Protein AF-A0A9P6PKL9-F1 (afdb_monomer)

Organism: NCBI:txid41804

Mean predicted aligned error: 6.18 Å

Secondary structure (DSSP, 8-state):
----------HHHHHHHHHHHHHHHT-S--SPPP--TT-HHHHHHHHHHHHTTT--HHHHHHHHHT-

Structure (mmCIF, N/CA/C/O backbone):
data_AF-A0A9P6PKL9-F1
#
_entry.id   AF-A0A9P6PKL9-F1
#
loop_
_atom_site.group_PDB
_atom_site.id
_atom_site.type_symbol
_atom_site.label_atom_id
_atom_site.label_alt_id
_atom_site.label_comp_id
_atom_site.label_asym_id
_atom_site.label_entity_id
_atom_site.label_seq_id
_atom_site.pdbx_PDB_ins_code
_atom_site.Cartn_x
_atom_site.Cartn_y
_atom_site.Cartn_z
_atom_site.occupancy
_atom_site.B_iso_or_equiv
_atom_site.auth_seq_id
_atom_site.auth_comp_id
_atom_site.auth_asym_id
_atom_site.auth_atom_id
_atom_site.pdbx_PDB_model_num
ATOM 1 N N . MET A 1 1 ? 14.360 33.699 -8.905 1.00 56.34 1 MET A N 1
ATOM 2 C CA . MET A 1 1 ? 12.996 33.780 -8.347 1.00 56.34 1 MET A CA 1
ATOM 3 C C . MET A 1 1 ? 12.048 33.196 -9.376 1.00 56.34 1 MET A C 1
ATOM 5 O O . MET A 1 1 ? 11.895 33.825 -10.407 1.00 56.34 1 MET A O 1
ATOM 9 N N . SER A 1 2 ? 11.541 31.985 -9.136 1.00 42.16 2 SER A N 1
ATOM 10 C CA . SER A 1 2 ? 10.261 31.464 -9.650 1.00 42.16 2 SER A CA 1
ATOM 11 C C . SER A 1 2 ? 10.036 30.114 -8.982 1.00 42.16 2 SER A C 1
ATOM 13 O O . SER A 1 2 ? 10.539 29.081 -9.418 1.00 42.16 2 SER A O 1
ATOM 15 N N . SER A 1 3 ? 9.379 30.176 -7.832 1.00 48.38 3 SER A N 1
ATOM 16 C CA . SER A 1 3 ? 8.953 29.036 -7.039 1.00 48.38 3 SER A CA 1
ATOM 17 C C . SER A 1 3 ? 7.842 28.307 -7.791 1.00 48.38 3 SER A C 1
ATOM 19 O O . SER A 1 3 ? 6.682 28.685 -7.681 1.00 48.38 3 SER A O 1
ATOM 21 N N . ASN A 1 4 ? 8.183 27.266 -8.546 1.00 48.53 4 ASN A N 1
ATOM 22 C CA . ASN A 1 4 ? 7.209 26.242 -8.907 1.00 48.53 4 ASN A CA 1
ATOM 23 C C . ASN A 1 4 ? 7.322 25.130 -7.867 1.00 48.53 4 ASN A C 1
ATOM 25 O O . ASN A 1 4 ? 8.029 24.146 -8.058 1.00 48.53 4 ASN A O 1
ATOM 29 N N . ALA A 1 5 ? 6.648 25.32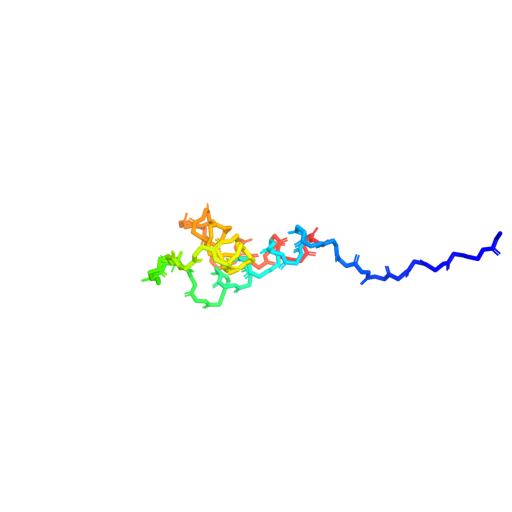5 -6.735 1.00 55.44 5 ALA A N 1
ATOM 30 C CA . ALA A 1 5 ? 6.261 24.218 -5.876 1.00 55.44 5 ALA A CA 1
ATOM 31 C C . ALA A 1 5 ? 5.142 23.458 -6.602 1.00 55.44 5 ALA A C 1
ATOM 33 O O . ALA A 1 5 ? 3.959 23.653 -6.335 1.00 55.44 5 ALA A O 1
ATOM 34 N N . SER A 1 6 ? 5.509 22.664 -7.607 1.00 52.94 6 SER A N 1
ATOM 35 C CA . SER A 1 6 ? 4.619 21.635 -8.126 1.00 52.94 6 SER A CA 1
ATOM 36 C C . SER A 1 6 ? 4.458 20.631 -6.988 1.00 52.94 6 SER A C 1
ATOM 38 O O . SER A 1 6 ? 5.459 20.088 -6.526 1.00 52.94 6 SER A O 1
ATOM 40 N N . ASN A 1 7 ? 3.236 20.406 -6.508 1.00 60.62 7 ASN A N 1
ATOM 41 C CA . ASN A 1 7 ? 2.894 19.309 -5.598 1.00 60.62 7 ASN A CA 1
ATOM 42 C C . ASN A 1 7 ? 3.100 17.953 -6.305 1.00 60.62 7 ASN A C 1
ATOM 44 O O . ASN A 1 7 ? 2.150 17.222 -6.575 1.00 60.62 7 ASN A O 1
ATOM 48 N N . GLU A 1 8 ? 4.335 17.635 -6.678 1.00 73.25 8 GLU A N 1
ATOM 49 C CA . GLU A 1 8 ? 4.708 16.357 -7.259 1.00 73.25 8 GLU A CA 1
ATOM 50 C C . GLU A 1 8 ? 5.266 15.487 -6.143 1.00 73.25 8 GLU A C 1
ATOM 52 O O . GLU A 1 8 ? 6.389 15.669 -5.673 1.00 73.25 8 GLU A O 1
ATOM 57 N N . TYR A 1 9 ? 4.444 14.541 -5.693 1.00 83.00 9 TYR A N 1
ATOM 58 C CA . TYR A 1 9 ? 4.905 13.476 -4.818 1.00 83.00 9 TYR A CA 1
ATOM 59 C C . TYR A 1 9 ? 6.055 12.730 -5.496 1.00 83.00 9 TYR A C 1
ATOM 61 O O . TYR A 1 9 ? 5.971 12.336 -6.663 1.00 83.00 9 TYR A O 1
ATOM 69 N N . THR A 1 10 ? 7.128 12.497 -4.745 1.00 89.88 10 THR A N 1
ATOM 70 C CA . THR A 1 10 ? 8.228 11.646 -5.201 1.00 89.88 10 THR A CA 1
ATOM 71 C C . THR A 1 10 ? 7.711 10.242 -5.518 1.00 89.88 10 THR A C 1
ATOM 73 O O . THR A 1 10 ? 6.701 9.791 -4.975 1.00 89.88 10 THR A O 1
ATOM 76 N N . GLN A 1 11 ? 8.421 9.494 -6.363 1.00 88.31 11 GLN A N 1
ATOM 77 C CA . GLN A 1 11 ? 8.021 8.121 -6.684 1.00 88.31 11 GLN A CA 1
ATOM 78 C C . GLN A 1 11 ? 7.876 7.239 -5.431 1.00 88.31 11 GLN A C 1
ATOM 80 O O . GLN A 1 11 ? 6.963 6.420 -5.363 1.00 88.31 11 GLN A O 1
ATOM 85 N N . THR A 1 12 ? 8.720 7.454 -4.420 1.00 89.50 12 THR A N 1
ATOM 86 C CA . THR A 1 12 ? 8.621 6.791 -3.115 1.00 89.50 12 THR A CA 1
ATOM 87 C C . THR A 1 12 ? 7.326 7.154 -2.390 1.00 89.50 12 THR A C 1
ATOM 89 O O . THR A 1 12 ? 6.626 6.258 -1.929 1.00 89.50 12 THR A O 1
ATOM 92 N N . GLN A 1 13 ? 6.955 8.438 -2.348 1.00 91.50 13 GLN A N 1
ATOM 93 C CA . GLN A 1 13 ? 5.681 8.870 -1.762 1.00 91.50 13 GLN A CA 1
ATOM 94 C C . GLN A 1 13 ? 4.485 8.293 -2.521 1.00 91.50 13 GLN A C 1
ATOM 96 O O . GLN A 1 13 ? 3.544 7.829 -1.896 1.00 91.50 13 GLN A O 1
ATOM 101 N N . LEU A 1 14 ? 4.526 8.235 -3.855 1.00 92.06 14 LEU A N 1
ATOM 102 C CA . LEU 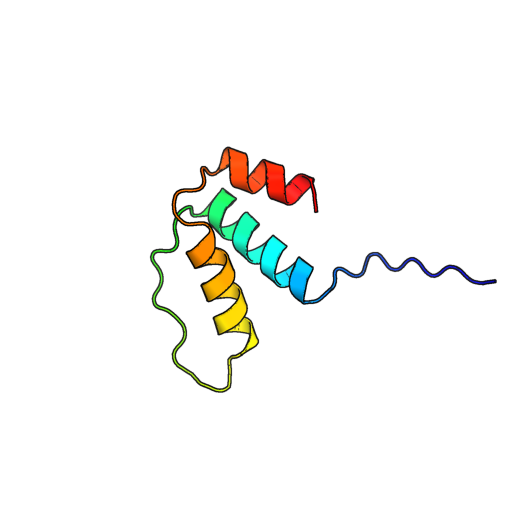A 1 14 ? 3.458 7.614 -4.649 1.00 92.06 14 LEU A CA 1
ATOM 103 C C . LEU A 1 14 ? 3.296 6.114 -4.353 1.00 92.06 14 LEU A C 1
ATOM 105 O O . LEU A 1 14 ? 2.180 5.595 -4.383 1.00 92.06 14 LEU A O 1
ATOM 109 N N . ILE A 1 15 ? 4.397 5.408 -4.082 1.00 94.12 15 ILE A N 1
ATOM 110 C CA . ILE A 1 15 ? 4.378 3.998 -3.670 1.00 94.12 15 ILE A CA 1
ATOM 111 C C . ILE A 1 15 ? 3.774 3.858 -2.266 1.00 94.12 15 ILE A C 1
ATOM 113 O O . ILE A 1 15 ? 2.929 2.987 -2.062 1.00 94.12 15 ILE A O 1
ATOM 117 N N . GLU A 1 16 ? 4.154 4.733 -1.335 1.00 93.44 16 GLU A N 1
ATOM 118 C CA . GLU A 1 16 ? 3.643 4.741 0.040 1.00 93.44 16 GLU A CA 1
ATOM 119 C C . GLU A 1 16 ? 2.144 5.073 0.086 1.00 93.44 16 GLU A C 1
ATOM 121 O O . GLU A 1 16 ? 1.360 4.345 0.690 1.00 93.44 16 GLU A O 1
ATOM 126 N N . ILE A 1 17 ? 1.726 6.113 -0.641 1.00 94.19 17 ILE A N 1
ATOM 127 C CA . ILE A 1 17 ? 0.324 6.509 -0.822 1.00 94.19 17 ILE A CA 1
ATOM 128 C C . ILE A 1 17 ? -0.489 5.338 -1.366 1.00 94.19 17 ILE A C 1
ATOM 130 O O . ILE A 1 17 ? -1.570 5.049 -0.857 1.00 94.19 17 ILE A O 1
ATOM 134 N N . TYR A 1 18 ? 0.029 4.633 -2.378 1.00 94.19 18 TYR A N 1
ATOM 135 C CA . TYR A 1 18 ? -0.634 3.451 -2.918 1.00 94.19 18 TYR A CA 1
ATOM 136 C C . TYR A 1 18 ? -0.779 2.359 -1.852 1.00 94.19 18 TYR A C 1
ATOM 138 O O . TYR A 1 18 ? -1.881 1.863 -1.640 1.00 94.19 18 TYR A O 1
ATOM 146 N N . ALA A 1 19 ? 0.301 2.011 -1.151 1.00 95.19 19 ALA A N 1
ATOM 147 C CA . ALA A 1 19 ? 0.287 0.983 -0.113 1.00 95.19 19 ALA A CA 1
ATOM 148 C C . ALA A 1 19 ? -0.712 1.290 1.013 1.00 95.19 19 ALA A C 1
ATOM 150 O O . ALA A 1 19 ? -1.505 0.427 1.392 1.00 95.19 19 ALA A O 1
ATOM 151 N N . LEU A 1 20 ? -0.717 2.528 1.507 1.00 95.06 20 LEU A N 1
ATOM 152 C CA . LEU A 1 20 ? -1.627 2.977 2.558 1.00 95.06 20 LEU A CA 1
ATOM 153 C C . LEU A 1 20 ? -3.072 3.043 2.078 1.00 95.06 20 LEU A C 1
ATOM 155 O O . LEU A 1 20 ? -3.974 2.646 2.810 1.00 95.06 20 LEU A O 1
ATOM 159 N N . ASN A 1 21 ? -3.312 3.487 0.843 1.00 95.12 21 ASN A N 1
ATOM 160 C CA . ASN A 1 21 ? -4.651 3.493 0.265 1.00 95.12 21 ASN A CA 1
ATOM 161 C C . ASN A 1 21 ? -5.212 2.066 0.152 1.00 95.12 21 ASN A C 1
ATOM 163 O O . ASN A 1 21 ? -6.341 1.813 0.580 1.00 95.12 21 ASN A O 1
ATOM 167 N N . GLN A 1 22 ? -4.407 1.121 -0.340 1.00 95.00 22 GLN A N 1
ATOM 168 C CA . GLN A 1 22 ? -4.791 -0.288 -0.420 1.00 95.00 22 GLN A CA 1
ATOM 169 C C . GLN A 1 22 ? -5.068 -0.872 0.973 1.00 95.00 22 GLN A C 1
ATOM 171 O O . GLN A 1 22 ? -6.107 -1.498 1.175 1.00 95.00 22 GLN A O 1
ATOM 176 N N . GLN A 1 23 ? -4.217 -0.592 1.964 1.00 95.19 23 GLN A N 1
ATOM 177 C CA . GLN A 1 23 ? -4.436 -1.038 3.343 1.00 95.19 23 GLN A CA 1
ATOM 178 C C . GLN A 1 23 ? -5.688 -0.399 3.975 1.00 95.19 23 GLN A C 1
ATOM 180 O O . GLN A 1 23 ? -6.440 -1.063 4.685 1.00 95.19 23 GLN A O 1
ATOM 185 N N . ALA A 1 24 ? -5.966 0.876 3.695 1.00 95.38 24 ALA A N 1
ATOM 186 C CA . ALA A 1 24 ? -7.130 1.589 4.221 1.00 95.38 24 ALA A CA 1
ATOM 187 C C . ALA A 1 24 ? -8.460 1.135 3.593 1.00 95.38 24 ALA A C 1
ATOM 189 O O . ALA A 1 24 ? -9.511 1.233 4.232 1.00 95.38 24 ALA A O 1
ATOM 190 N N . THR A 1 25 ? -8.436 0.657 2.347 1.00 94.12 25 THR A N 1
ATOM 191 C CA . THR A 1 25 ? -9.631 0.253 1.588 1.00 94.12 25 THR A CA 1
ATOM 192 C C . THR A 1 25 ? -9.846 -1.257 1.638 1.00 94.12 25 THR A C 1
ATOM 194 O O . THR A 1 25 ? -10.867 -1.720 2.159 1.00 94.12 25 THR A O 1
ATOM 197 N N . VAL A 1 26 ? -8.867 -2.026 1.166 1.00 93.94 26 VAL A N 1
ATOM 198 C CA . VAL A 1 26 ? -8.877 -3.490 1.122 1.00 93.94 26 VAL A CA 1
ATOM 199 C C . VAL A 1 26 ? -8.571 -4.049 2.511 1.00 93.94 26 VAL A C 1
ATOM 201 O O . VAL A 1 26 ? -9.406 -4.754 3.082 1.00 93.94 26 VAL A O 1
ATOM 204 N N . GLY A 1 27 ? -7.463 -3.621 3.117 1.00 92.06 27 GLY A N 1
ATOM 205 C CA . GLY A 1 27 ? -6.886 -4.240 4.313 1.00 92.06 27 GLY A CA 1
ATOM 206 C C . GLY A 1 27 ? -5.587 -4.960 3.969 1.00 92.06 27 GLY A C 1
ATOM 207 O O . GLY A 1 27 ? -4.891 -4.548 3.040 1.00 92.06 27 GLY A O 1
ATOM 208 N N . ASP A 1 28 ? -5.286 -6.026 4.709 1.00 92.31 28 ASP A N 1
ATOM 209 C CA . ASP A 1 28 ? -4.063 -6.809 4.534 1.00 92.31 28 ASP A CA 1
ATOM 210 C C . ASP A 1 28 ? -3.915 -7.344 3.106 1.00 92.31 28 ASP A C 1
ATOM 212 O O . ASP A 1 28 ? -4.887 -7.737 2.460 1.00 92.31 28 ASP A O 1
ATOM 216 N N . CYS A 1 29 ? -2.676 -7.356 2.617 1.00 91.56 29 CYS A N 1
ATOM 217 C CA . CYS A 1 29 ? -2.354 -7.842 1.284 1.00 91.56 29 CYS A CA 1
ATOM 218 C C . CYS A 1 29 ? -2.600 -9.357 1.182 1.00 91.56 29 CYS A C 1
ATOM 220 O O . CYS A 1 29 ? -1.845 -10.156 1.732 1.00 91.56 29 CYS A O 1
ATOM 222 N N . ASP A 1 30 ? -3.632 -9.756 0.440 1.00 89.88 30 ASP A N 1
ATOM 223 C CA . ASP A 1 30 ? -3.971 -11.157 0.146 1.00 89.88 30 ASP A CA 1
AT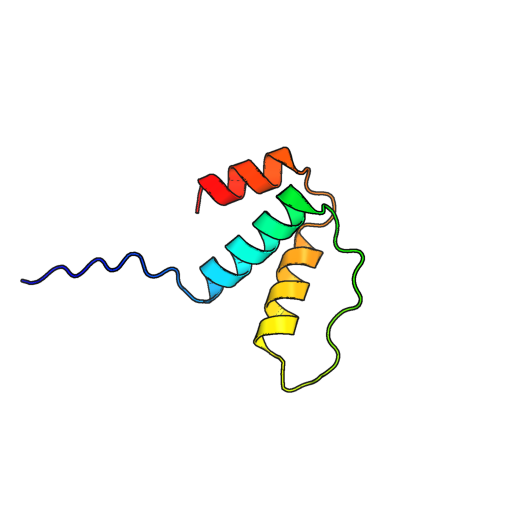OM 224 C C . ASP A 1 30 ? -3.577 -11.586 -1.281 1.00 89.88 30 ASP A C 1
ATOM 226 O O . ASP A 1 30 ? -3.773 -12.733 -1.691 1.00 89.88 30 ASP A O 1
ATOM 230 N N . THR A 1 31 ? -2.998 -10.664 -2.053 1.00 89.12 31 THR A N 1
ATOM 231 C CA . THR A 1 31 ? -2.662 -10.876 -3.463 1.00 89.12 31 THR A CA 1
ATOM 232 C C . THR A 1 31 ? -1.276 -11.486 -3.638 1.00 89.12 31 THR A C 1
ATOM 234 O O . THR A 1 31 ? -0.349 -11.215 -2.877 1.00 89.12 31 THR A O 1
ATOM 237 N N . GLN A 1 32 ? -1.089 -12.285 -4.690 1.00 90.44 32 GLN A N 1
ATOM 238 C CA . GLN A 1 32 ? 0.220 -12.858 -4.988 1.00 90.44 32 GLN A CA 1
ATOM 239 C C . GLN A 1 32 ? 1.202 -11.786 -5.478 1.00 90.44 32 GLN A C 1
ATOM 241 O O . GLN A 1 32 ? 0.886 -10.978 -6.353 1.00 90.44 32 GLN A O 1
ATOM 246 N N . ARG A 1 33 ? 2.430 -11.827 -4.952 1.00 89.94 33 ARG A N 1
ATOM 247 C CA . ARG A 1 33 ? 3.502 -10.919 -5.362 1.00 89.94 33 ARG A CA 1
ATOM 248 C C . ARG A 1 33 ? 3.801 -11.027 -6.864 1.00 89.94 33 ARG A C 1
ATOM 250 O O . ARG A 1 33 ? 4.051 -12.137 -7.340 1.00 89.94 33 ARG A O 1
ATOM 257 N N . PRO A 1 34 ? 3.896 -9.900 -7.598 1.00 90.31 34 PRO A N 1
ATOM 258 C CA . PRO A 1 34 ? 4.310 -9.901 -8.998 1.00 90.31 34 PRO A CA 1
ATOM 259 C C . PRO A 1 34 ? 5.682 -10.565 -9.190 1.00 90.31 34 PRO A C 1
ATOM 261 O O . PRO A 1 34 ? 6.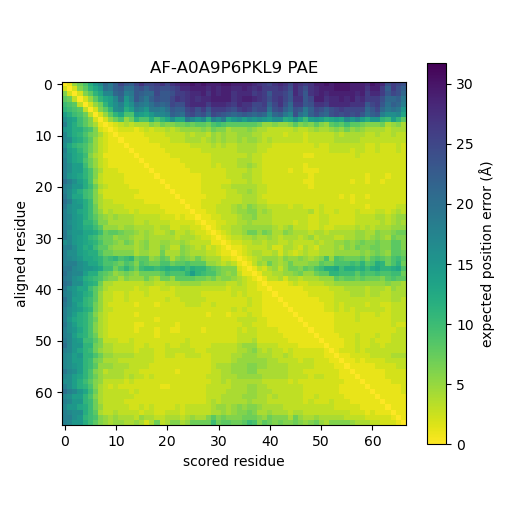674 -10.180 -8.563 1.00 90.31 34 PRO A O 1
ATOM 264 N N . THR A 1 35 ? 5.751 -11.563 -10.074 1.00 87.88 35 THR A N 1
ATOM 265 C CA . THR A 1 35 ? 6.975 -12.342 -10.347 1.00 87.88 35 THR A CA 1
ATOM 266 C C . THR A 1 35 ? 7.737 -11.860 -11.582 1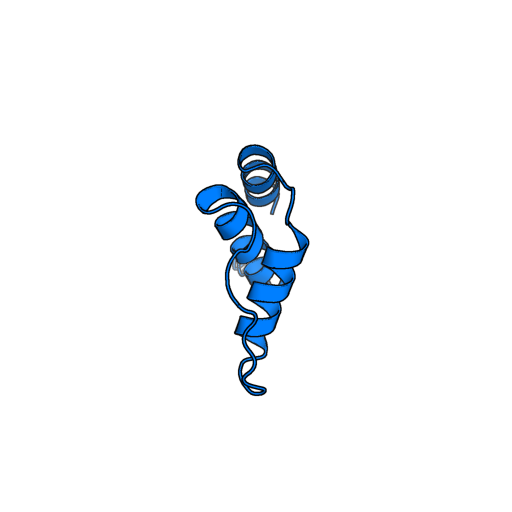.00 87.88 35 THR A C 1
ATOM 268 O O . THR A 1 35 ? 8.910 -12.196 -11.751 1.00 87.88 35 THR A O 1
ATOM 271 N N . ARG A 1 36 ? 7.111 -11.041 -12.438 1.00 88.19 36 ARG A N 1
ATOM 272 C CA . ARG A 1 36 ? 7.734 -10.529 -13.661 1.00 88.19 36 ARG A CA 1
ATOM 273 C C . ARG A 1 36 ? 8.836 -9.519 -13.329 1.00 88.19 36 ARG A C 1
ATOM 275 O O . ARG A 1 36 ? 8.590 -8.473 -12.739 1.00 88.19 36 ARG A O 1
ATOM 282 N N . ILE A 1 37 ? 10.056 -9.821 -13.765 1.00 78.31 37 ILE A N 1
ATOM 283 C CA . ILE A 1 37 ? 11.285 -9.063 -13.454 1.00 78.31 37 ILE A CA 1
ATOM 284 C C . ILE A 1 37 ? 11.259 -7.609 -13.950 1.00 78.31 37 ILE A C 1
ATOM 286 O O . ILE A 1 37 ? 11.908 -6.748 -13.366 1.00 78.31 37 ILE A O 1
ATOM 290 N N . THR A 1 38 ? 10.506 -7.325 -15.014 1.00 89.25 38 THR A N 1
ATOM 291 C CA . THR A 1 38 ? 10.391 -5.980 -15.597 1.00 89.25 38 THR A CA 1
ATOM 292 C C . THR A 1 38 ? 9.439 -5.065 -14.822 1.00 89.25 38 THR A C 1
ATOM 294 O O . THR A 1 38 ? 9.480 -3.854 -15.010 1.00 89.25 38 THR A O 1
ATOM 297 N N . ASP A 1 39 ? 8.594 -5.610 -13.940 1.00 89.00 39 ASP A N 1
ATOM 298 C CA . ASP A 1 39 ? 7.591 -4.850 -13.182 1.00 89.00 39 ASP A CA 1
ATOM 299 C C . ASP A 1 39 ? 8.132 -4.339 -11.846 1.00 89.00 39 ASP A C 1
ATOM 301 O O . ASP A 1 39 ? 7.554 -4.569 -10.783 1.00 89.00 39 ASP A O 1
ATOM 305 N N . ILE A 1 40 ? 9.252 -3.615 -11.896 1.00 90.00 40 ILE A N 1
ATOM 306 C CA . ILE A 1 40 ? 9.933 -3.092 -10.701 1.00 90.00 40 ILE A CA 1
ATOM 307 C C . ILE A 1 40 ? 8.976 -2.226 -9.868 1.00 90.00 40 ILE A C 1
ATOM 309 O O . ILE A 1 40 ? 8.899 -2.385 -8.652 1.00 90.00 40 ILE A O 1
ATOM 313 N N . LEU A 1 41 ? 8.186 -1.366 -10.520 1.00 89.62 41 LEU A N 1
ATOM 314 C CA . LEU A 1 41 ? 7.226 -0.497 -9.838 1.00 89.62 41 LEU A CA 1
ATOM 315 C C . LEU A 1 41 ? 6.064 -1.280 -9.210 1.00 89.62 41 LEU A C 1
ATOM 317 O O . LEU A 1 41 ? 5.663 -0.975 -8.090 1.00 89.62 41 LEU A O 1
ATOM 321 N N . ALA A 1 42 ? 5.515 -2.281 -9.906 1.00 90.81 42 ALA A N 1
ATOM 322 C CA . ALA A 1 42 ? 4.405 -3.069 -9.366 1.00 90.81 42 ALA A CA 1
ATOM 323 C C . ALA A 1 42 ? 4.866 -3.917 -8.175 1.00 90.81 42 ALA A C 1
ATOM 325 O O . ALA A 1 42 ? 4.173 -3.996 -7.165 1.00 90.81 42 ALA A O 1
ATOM 326 N N . LYS A 1 43 ? 6.071 -4.487 -8.268 1.00 92.88 43 LYS A N 1
ATOM 327 C CA . LYS A 1 43 ? 6.736 -5.196 -7.174 1.00 92.88 43 LYS A CA 1
ATOM 328 C C . LYS A 1 43 ? 6.977 -4.273 -5.980 1.00 92.88 43 LYS A C 1
ATOM 330 O O . LYS A 1 43 ? 6.639 -4.660 -4.873 1.00 92.88 43 LYS A O 1
ATOM 335 N N . ALA A 1 44 ? 7.464 -3.048 -6.195 1.00 93.81 44 ALA A N 1
ATOM 336 C CA . ALA A 1 44 ? 7.674 -2.076 -5.121 1.00 93.81 44 ALA A CA 1
ATOM 337 C C . ALA A 1 44 ? 6.361 -1.659 -4.435 1.00 93.81 44 ALA A C 1
ATOM 339 O O . ALA A 1 44 ? 6.293 -1.624 -3.211 1.00 93.81 44 ALA A O 1
ATOM 340 N N . LYS A 1 45 ? 5.298 -1.407 -5.211 1.00 93.31 45 LYS A N 1
ATOM 341 C CA . LYS A 1 45 ? 3.949 -1.137 -4.686 1.00 93.31 45 LYS A CA 1
ATOM 342 C C . LYS A 1 45 ? 3.407 -2.295 -3.852 1.00 93.31 45 LYS A C 1
ATOM 344 O O . LYS A 1 45 ? 2.860 -2.069 -2.777 1.00 93.31 45 LYS A O 1
ATOM 349 N N . TRP A 1 46 ? 3.565 -3.520 -4.349 1.00 94.69 46 TRP A N 1
ATOM 350 C CA . TRP A 1 46 ? 3.143 -4.723 -3.639 1.00 94.69 46 TRP A CA 1
ATOM 351 C C . TRP A 1 46 ? 3.958 -4.929 -2.361 1.00 94.69 46 TRP A C 1
ATOM 353 O O . TRP A 1 46 ? 3.380 -5.169 -1.311 1.00 94.69 46 TRP A O 1
ATOM 363 N N . ASP A 1 47 ? 5.284 -4.777 -2.427 1.00 94.06 47 ASP A N 1
ATOM 364 C CA . ASP A 1 47 ? 6.180 -4.923 -1.276 1.00 94.06 47 ASP A CA 1
ATOM 365 C C . ASP A 1 47 ? 5.842 -3.888 -0.189 1.00 94.06 47 ASP A C 1
ATOM 367 O O . ASP A 1 47 ? 5.764 -4.238 0.989 1.00 94.06 47 ASP A O 1
ATOM 371 N N . ALA A 1 48 ? 5.563 -2.639 -0.582 1.00 95.00 48 ALA A N 1
ATOM 372 C CA . ALA A 1 48 ? 5.125 -1.588 0.331 1.00 95.00 48 ALA A CA 1
ATOM 373 C C . ALA A 1 48 ? 3.772 -1.923 0.975 1.00 95.00 48 ALA A C 1
ATOM 375 O O . ALA A 1 48 ? 3.663 -1.870 2.196 1.00 95.00 48 ALA A O 1
ATOM 376 N N . TRP A 1 49 ? 2.767 -2.346 0.202 1.00 95.12 49 TRP A N 1
ATOM 377 C CA . TRP A 1 49 ? 1.467 -2.748 0.756 1.00 95.12 49 TRP A CA 1
ATOM 378 C C . TRP A 1 49 ? 1.592 -3.952 1.699 1.00 95.12 49 TRP A C 1
ATOM 380 O O . TRP A 1 49 ? 1.108 -3.912 2.827 1.00 95.12 49 TRP A O 1
ATOM 390 N N . ASN A 1 50 ? 2.331 -4.983 1.295 1.00 94.94 50 ASN A N 1
ATOM 391 C CA . ASN A 1 50 ? 2.580 -6.170 2.107 1.00 94.94 50 ASN A CA 1
ATOM 392 C C . ASN A 1 50 ? 3.337 -5.841 3.409 1.00 94.94 50 ASN A C 1
ATOM 394 O O . ASN A 1 50 ? 3.117 -6.487 4.429 1.00 94.94 50 ASN A O 1
ATOM 398 N N . SER A 1 51 ? 4.195 -4.815 3.417 1.00 94.75 51 SER A N 1
ATOM 399 C CA . SER A 1 51 ? 4.875 -4.360 4.641 1.00 94.75 51 SER A CA 1
ATOM 400 C C . SER A 1 51 ? 3.935 -3.733 5.681 1.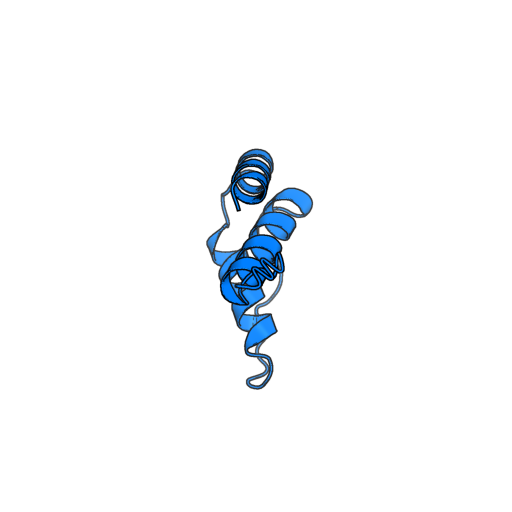00 94.75 51 SER A C 1
ATOM 402 O O . SER A 1 51 ? 4.294 -3.650 6.853 1.00 94.75 51 SER A O 1
ATOM 404 N N . LYS A 1 52 ? 2.733 -3.307 5.267 1.00 92.88 52 LYS A N 1
ATOM 405 C CA . LYS A 1 52 ? 1.704 -2.700 6.125 1.00 92.88 52 LYS A CA 1
ATOM 406 C C . LYS A 1 52 ? 0.673 -3.714 6.631 1.00 92.88 52 LYS A C 1
ATOM 408 O O . LYS A 1 52 ? -0.295 -3.308 7.267 1.00 92.88 52 LYS A O 1
ATOM 413 N N . MET A 1 53 ? 0.865 -5.011 6.379 1.00 92.06 53 MET A N 1
ATOM 414 C CA . MET A 1 53 ? -0.017 -6.047 6.923 1.00 92.06 53 MET A CA 1
ATOM 415 C C . MET A 1 53 ? -0.101 -5.966 8.452 1.00 92.06 53 MET A C 1
ATOM 417 O O . MET A 1 53 ? 0.900 -5.748 9.135 1.00 92.06 53 MET A O 1
ATOM 421 N N . GLY A 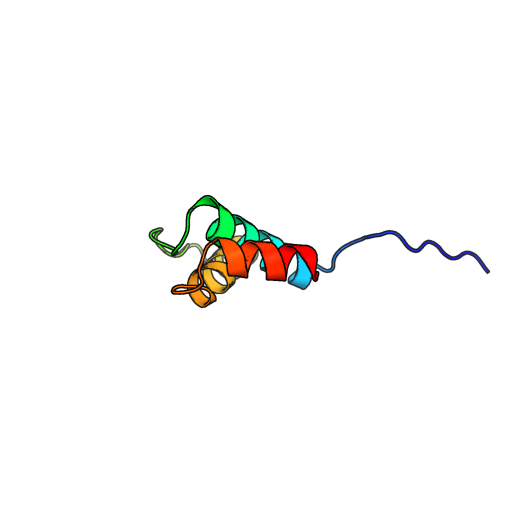1 54 ? -1.305 -6.144 8.987 1.00 92.69 54 GLY A N 1
ATOM 422 C CA . GLY A 1 54 ? -1.624 -5.968 10.401 1.00 92.69 54 GLY A CA 1
ATOM 423 C C . GLY A 1 54 ? -1.956 -4.525 10.793 1.00 92.69 54 GLY A C 1
ATOM 424 O O . GLY A 1 54 ? -2.437 -4.297 11.903 1.00 92.69 54 GLY A O 1
ATOM 425 N N . MET A 1 55 ? -1.759 -3.544 9.903 1.00 94.25 55 MET A N 1
ATOM 426 C CA . MET A 1 55 ? -2.179 -2.162 10.141 1.00 94.25 55 MET A CA 1
ATOM 427 C C . MET A 1 55 ? -3.695 -2.025 9.975 1.00 94.25 55 MET A C 1
ATOM 429 O O . MET A 1 55 ? -4.275 -2.451 8.975 1.00 94.25 55 MET A O 1
ATOM 433 N N . SER A 1 56 ? -4.361 -1.380 10.933 1.00 94.94 56 SER A N 1
ATOM 434 C CA . SER A 1 56 ? -5.804 -1.146 10.831 1.00 94.94 56 SER A CA 1
ATOM 435 C C . SER A 1 56 ? -6.145 -0.157 9.707 1.00 94.94 56 SER A C 1
ATOM 437 O O . SER A 1 56 ? -5.378 0.758 9.404 1.00 94.94 56 SER A O 1
ATOM 439 N N . LYS A 1 57 ? -7.347 -0.276 9.126 1.00 94.00 57 LYS A N 1
ATOM 440 C CA . LYS A 1 57 ? -7.812 0.634 8.061 1.00 94.00 57 LYS A CA 1
ATOM 441 C C . LYS A 1 57 ? -7.802 2.107 8.485 1.00 94.00 57 LYS A C 1
ATOM 443 O O . LYS A 1 57 ? -7.510 2.989 7.680 1.00 94.00 57 LYS A O 1
ATOM 448 N N . THR A 1 58 ? -8.128 2.374 9.749 1.00 94.62 58 THR A N 1
ATOM 449 C CA . THR A 1 58 ? -8.135 3.728 10.320 1.00 94.62 58 THR A CA 1
ATOM 450 C C . THR A 1 58 ? -6.724 4.291 10.432 1.00 94.62 58 THR A C 1
ATOM 452 O O . THR A 1 58 ? -6.499 5.448 10.094 1.00 94.62 58 THR A O 1
ATOM 455 N N . GLU A 1 59 ? -5.770 3.471 10.868 1.00 94.38 59 GLU A N 1
ATOM 456 C CA . GLU A 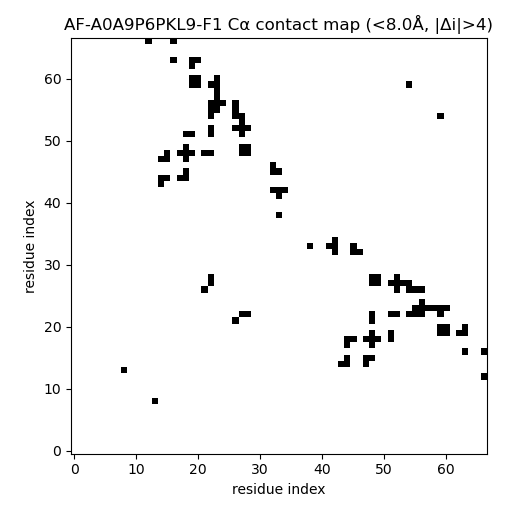1 59 ? -4.374 3.879 11.006 1.00 94.38 59 GLU A CA 1
ATOM 457 C C . GLU A 1 59 ? -3.709 4.113 9.649 1.00 94.38 59 GLU A C 1
ATOM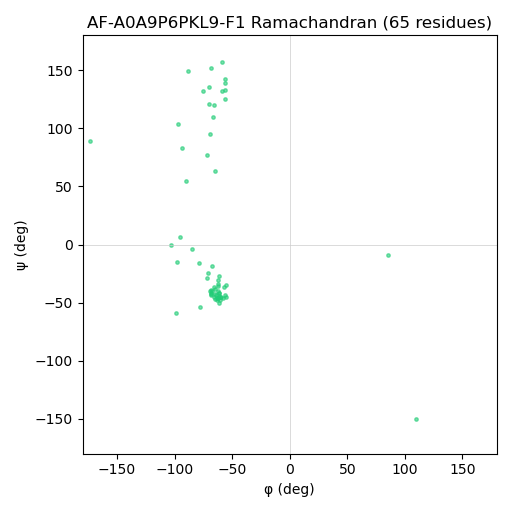 459 O O . GLU A 1 59 ? -3.026 5.118 9.473 1.00 94.38 59 GLU A O 1
ATOM 464 N N . ALA A 1 60 ? -4.006 3.266 8.660 1.00 94.31 60 ALA A N 1
ATOM 465 C CA . ALA A 1 60 ? -3.556 3.466 7.288 1.00 94.31 60 ALA A CA 1
ATOM 466 C C . ALA A 1 60 ? -4.092 4.775 6.682 1.00 94.31 60 ALA A C 1
ATOM 468 O O . ALA A 1 60 ? -3.341 5.509 6.044 1.00 94.31 60 ALA A O 1
ATOM 469 N N . ARG A 1 61 ? -5.371 5.111 6.920 1.00 93.81 61 ARG A N 1
ATOM 470 C CA . ARG A 1 61 ? -5.954 6.388 6.471 1.00 93.81 61 ARG A CA 1
ATOM 471 C C . ARG A 1 61 ? -5.300 7.586 7.154 1.00 93.81 61 ARG A C 1
ATOM 473 O O . ARG A 1 61 ? -5.003 8.564 6.484 1.00 93.81 61 ARG A O 1
ATOM 480 N N . LYS A 1 62 ? -5.045 7.492 8.460 1.00 94.81 62 LYS A N 1
ATOM 481 C CA . LYS A 1 62 ? -4.368 8.557 9.201 1.00 94.81 62 LYS A CA 1
ATOM 482 C C . LYS A 1 62 ? -2.964 8.812 8.646 1.00 94.81 62 LYS A C 1
ATOM 484 O O . LYS A 1 62 ? -2.633 9.947 8.346 1.00 94.81 62 LYS A O 1
ATOM 489 N N . GLN A 1 63 ? -2.174 7.757 8.434 1.00 93.19 63 GLN A N 1
ATOM 490 C CA . GLN A 1 63 ? -0.845 7.899 7.830 1.00 93.19 63 GLN A CA 1
ATOM 491 C C . GLN A 1 63 ? -0.910 8.461 6.406 1.00 93.19 63 GLN A C 1
ATOM 493 O O . GLN A 1 63 ? -0.024 9.205 6.015 1.00 93.19 63 GLN A O 1
ATOM 498 N N . LEU A 1 64 ? -1.950 8.126 5.635 1.00 91.69 64 LEU A N 1
ATOM 499 C CA . LEU A 1 64 ? -2.159 8.679 4.296 1.00 91.69 64 LEU A CA 1
ATOM 500 C C . LEU A 1 64 ? -2.440 10.191 4.322 1.00 91.69 64 LEU A C 1
ATOM 502 O O . LEU A 1 64 ? -2.002 10.891 3.417 1.00 91.69 64 LEU A O 1
ATOM 506 N N . GLU A 1 65 ? -3.169 10.685 5.325 1.00 90.62 65 GLU A N 1
ATOM 507 C CA . GLU A 1 65 ? -3.442 12.119 5.520 1.00 90.62 65 GLU A CA 1
ATOM 508 C C . GLU A 1 65 ? -2.198 12.904 5.973 1.00 90.62 65 GLU A C 1
ATOM 510 O O . GLU A 1 65 ? -2.116 14.106 5.727 1.00 90.62 65 GLU A O 1
ATOM 515 N N . ASP A 1 66 ? -1.230 12.224 6.595 1.00 88.88 66 ASP A N 1
ATOM 516 C CA . ASP A 1 66 ? 0.021 12.807 7.093 1.00 88.88 66 ASP A CA 1
ATOM 517 C C . ASP A 1 66 ? 1.139 12.901 6.015 1.00 88.88 66 ASP A C 1
ATOM 519 O O . ASP A 1 66 ? 2.218 13.423 6.312 1.00 88.88 66 ASP A O 1
ATOM 523 N N . ILE A 1 67 ? 0.914 12.396 4.787 1.00 83.75 67 ILE A N 1
ATOM 524 C CA . ILE A 1 67 ? 1.883 12.390 3.657 1.00 83.75 67 ILE A CA 1
ATOM 525 C C . ILE A 1 67 ? 1.729 13.602 2.735 1.00 83.75 67 ILE A C 1
ATOM 527 O O . ILE A 1 67 ? 2.787 14.175 2.377 1.00 83.75 67 ILE A O 1
#

Foldseek 3Di:
DDDPPPVDDDLVLVLLLLLLVCCLPVNADPDDQDPDPVPPSSNSSSVNNNVCHPPHSVRSVVVSVVD

Nearest PDB structures (foldseek):
  1hb6-assembly1_A  TM=9.546E-01  e=2.106E-04  Bos taurus
  2fj9-assembly1_A  TM=8.978E-01  e=3.959E-04  Homo sapiens
  3flv-assembly1_A  TM=8.746E-01  e=1.321E-03  Homo sapiens
  7fc7-assembly1_A  TM=8.554E-01  e=2.631E-03  Leishmania major
  3flv-assembly2_B  TM=7.396E-01  e=1.248E-03  Homo sapiens

Sequence (67 aa):
MSSNASNEYTQTQLIEIYALNQQATVGDCDTQRPTRITDILAKAKWDAWNSKMGMSKTEARKQLEDI

pLDDT: mean 87.54, std 12.84, range [42.16, 95.38]

Solvent-accessible surface area (backbone atoms only — not comparable to full-atom values): 4015 Å² total; per-residue (Å²): 141,82,87,78,82,68,93,68,72,50,75,67,52,53,31,49,47,49,16,25,48,44,25,36,71,80,31,63,67,84,72,84,77,70,80,61,82,85,44,58,66,61,33,50,31,46,53,48,25,50,70,49,49,87,52,50,39,67,58,25,45,51,56,51,76,73,109

InterPro domains:
  IPR000582 Acyl-CoA-binding protein, ACBP [PF00887] (6-63)
  IPR000582 Acyl-CoA-binding protein, ACBP [PR00689] (9-27)
  IPR000582 Acyl-CoA-binding protein, ACBP [PR00689] (33-48)
  IPR000582 Acyl-CoA-binding protein, ACBP [PR00689] (54-67)
  IPR000582 Acyl-CoA-binding protein, ACBP [PS51228] (1-67)
  IPR014352 FERM/acyl-CoA-binding protein superfamily [G3DSA:1.20.80.10] (1-64)
  IPR035984 Acyl-CoA binding protein superfamily [SSF47027] (4-63)

Radius of gyration: 13.9 Å; Cα contacts (8 Å, |Δi|>4): 67; chains: 1; bounding box: 23×47×27 Å